Protein AF-A0AAP0HMB5-F1 (afdb_monomer_lite)

Organism: NCBI:txid152371

Radius of gyration: 45.21 Å; chains: 1; bounding box: 100×48×109 Å

Structure (mmCIF, N/CA/C/O backbone):
data_AF-A0AAP0HMB5-F1
#
_entry.id   AF-A0AAP0HMB5-F1
#
loop_
_atom_site.group_PDB
_atom_site.id
_atom_site.type_symbol
_atom_site.label_atom_id
_atom_site.label_alt_id
_atom_site.label_comp_id
_atom_site.label_asym_id
_atom_site.label_entity_id
_atom_site.label_seq_id
_atom_site.pdbx_PDB_ins_code
_atom_site.Cartn_x
_atom_site.Cartn_y
_atom_site.Cartn_z
_atom_site.occupancy
_atom_site.B_iso_or_equiv
_atom_site.auth_seq_id
_atom_site.auth_comp_id
_atom_site.auth_asym_id
_atom_site.auth_atom_id
_atom_site.pdbx_PDB_model_num
ATOM 1 N N . MET A 1 1 ? -37.364 -39.913 35.139 1.00 34.50 1 MET A N 1
ATOM 2 C CA . MET A 1 1 ? -36.843 -39.602 33.793 1.00 34.50 1 MET A CA 1
ATOM 3 C C . MET A 1 1 ? -37.311 -38.207 33.387 1.00 34.50 1 MET A C 1
ATOM 5 O O . MET A 1 1 ? -38.490 -38.001 33.158 1.00 34.50 1 MET A O 1
ATOM 9 N N . ASN A 1 2 ? -36.372 -37.263 33.442 1.00 44.28 2 ASN A N 1
ATOM 10 C CA . ASN A 1 2 ? -36.244 -35.965 32.763 1.00 44.28 2 ASN A CA 1
ATOM 11 C C . ASN A 1 2 ? -37.514 -35.248 32.262 1.00 44.28 2 ASN A C 1
ATOM 13 O O . ASN A 1 2 ? -38.004 -35.495 31.162 1.00 44.28 2 ASN A O 1
ATOM 17 N N . ALA A 1 3 ? -37.946 -34.244 33.029 1.00 45.34 3 ALA A N 1
ATOM 18 C CA . ALA A 1 3 ? -38.893 -33.221 32.602 1.00 45.34 3 ALA A CA 1
ATOM 19 C C . ALA A 1 3 ? -38.206 -32.193 31.681 1.00 45.34 3 ALA A C 1
ATOM 21 O O . ALA A 1 3 ? -37.578 -31.242 32.143 1.00 45.34 3 ALA A O 1
ATOM 22 N N . LEU A 1 4 ? -38.348 -32.353 30.363 1.00 55.34 4 LEU A N 1
ATOM 23 C CA . LEU A 1 4 ? -38.043 -31.299 29.390 1.00 55.34 4 LEU A CA 1
ATOM 24 C C . LEU A 1 4 ? -39.167 -30.251 29.394 1.00 55.34 4 LEU A C 1
ATOM 26 O O . LEU A 1 4 ? -39.992 -30.186 28.483 1.00 55.34 4 LEU A O 1
ATOM 30 N N . ARG A 1 5 ? -39.185 -29.375 30.404 1.00 49.56 5 ARG A N 1
ATOM 31 C CA . ARG A 1 5 ? -39.855 -28.078 30.260 1.00 49.56 5 ARG A CA 1
ATOM 32 C C . ARG A 1 5 ? -38.966 -27.190 29.394 1.00 49.56 5 ARG A C 1
ATOM 34 O O . ARG A 1 5 ? -38.118 -26.453 29.884 1.00 49.56 5 ARG A O 1
ATOM 41 N N . ARG A 1 6 ? -39.180 -27.269 28.078 1.00 53.25 6 ARG A N 1
ATOM 42 C CA . ARG A 1 6 ? -38.821 -26.211 27.124 1.00 53.25 6 ARG A CA 1
ATOM 43 C C . ARG A 1 6 ? -39.654 -24.967 27.451 1.00 53.25 6 ARG A C 1
ATOM 45 O O . ARG A 1 6 ? -40.630 -24.677 26.769 1.00 53.25 6 ARG A O 1
ATOM 52 N N . SER A 1 7 ? -39.320 -24.255 28.522 1.00 47.28 7 SER A N 1
ATOM 53 C CA . SER A 1 7 ? -39.784 -22.883 28.696 1.00 47.28 7 SER A CA 1
ATOM 54 C C . SER A 1 7 ? -38.848 -21.979 27.909 1.00 47.28 7 SER A C 1
ATOM 56 O O . SER A 1 7 ? -37.637 -22.000 28.119 1.00 47.28 7 SER A O 1
ATOM 58 N N . SER A 1 8 ? -39.438 -21.243 26.973 1.00 47.00 8 SER A N 1
ATOM 59 C CA . SER A 1 8 ? -38.885 -20.099 26.253 1.00 47.00 8 SER A CA 1
ATOM 60 C C . SER A 1 8 ? -37.643 -19.482 26.901 1.00 47.00 8 SER A C 1
ATOM 62 O O . SER A 1 8 ? -37.712 -18.968 28.018 1.00 47.00 8 SER A O 1
ATOM 64 N N . ILE A 1 9 ? -36.544 -19.435 26.151 1.00 53.56 9 ILE A N 1
ATOM 65 C CA . ILE A 1 9 ? -35.393 -18.564 26.420 1.00 53.56 9 ILE A CA 1
ATOM 66 C C . ILE A 1 9 ? -35.827 -17.129 26.069 1.00 53.56 9 ILE A C 1
ATOM 68 O O . ILE A 1 9 ? -35.387 -16.524 25.101 1.00 53.56 9 ILE A O 1
ATOM 72 N N . GLY A 1 10 ? -36.810 -16.621 26.802 1.00 49.22 10 GLY A N 1
ATOM 73 C CA . GLY A 1 10 ? -37.109 -15.207 26.922 1.00 49.22 10 GLY A CA 1
ATOM 74 C C . GLY A 1 10 ? -36.600 -14.820 28.295 1.00 49.22 10 GLY A C 1
ATOM 75 O O . GLY A 1 10 ? -36.949 -15.500 29.258 1.00 49.22 10 GLY A O 1
ATOM 76 N N . TYR A 1 11 ? -35.728 -13.810 28.357 1.00 54.72 11 TYR A N 1
ATOM 77 C CA . TYR A 1 11 ? -35.152 -13.259 29.585 1.00 54.72 11 TYR A CA 1
ATOM 78 C C . TYR A 1 11 ? -36.114 -13.429 30.761 1.00 54.72 11 TYR A C 1
ATOM 80 O O . TYR A 1 11 ? -37.189 -12.824 30.771 1.00 54.72 11 TYR A O 1
ATOM 88 N N . ALA A 1 12 ? -35.755 -14.310 31.701 1.00 59.09 12 ALA A N 1
ATOM 89 C CA . ALA A 1 12 ? -36.541 -14.531 32.900 1.00 59.09 12 ALA A CA 1
ATOM 90 C C . ALA A 1 12 ? -36.703 -13.167 33.570 1.00 59.09 12 ALA A C 1
ATOM 92 O O . ALA A 1 12 ? -35.712 -12.557 33.975 1.00 59.09 12 ALA A O 1
ATOM 93 N N . LYS A 1 13 ? -37.933 -12.645 33.596 1.00 57.84 13 LYS A N 1
ATOM 94 C CA . LYS A 1 13 ? -38.239 -11.395 34.285 1.00 57.84 13 LYS A CA 1
ATOM 95 C C . LYS A 1 13 ? -37.982 -11.650 35.769 1.00 57.84 13 LYS A C 1
ATOM 97 O O . LYS A 1 13 ? -38.818 -12.232 36.449 1.00 57.84 13 LYS A O 1
ATOM 102 N N . MET A 1 14 ? -36.782 -11.300 36.230 1.00 60.72 14 MET A N 1
ATOM 103 C CA . MET A 1 14 ? -36.437 -11.263 37.645 1.00 60.72 14 MET A CA 1
ATOM 104 C C . MET A 1 14 ? -37.288 -10.158 38.255 1.00 60.72 14 MET A C 1
ATOM 106 O O . MET A 1 14 ? -37.017 -8.975 38.068 1.00 60.72 14 MET A O 1
ATOM 110 N N . ASP A 1 15 ? -38.373 -10.567 38.905 1.00 63.28 15 ASP A N 1
ATOM 111 C CA . ASP A 1 15 ? -39.486 -9.696 39.291 1.00 63.28 15 ASP A CA 1
ATOM 112 C C . ASP A 1 15 ? -39.078 -8.611 40.307 1.00 63.28 15 ASP A C 1
ATOM 114 O O . ASP A 1 15 ? -39.798 -7.636 40.504 1.00 63.28 15 ASP A O 1
ATOM 118 N N . LYS A 1 16 ? -37.903 -8.745 40.943 1.00 63.62 16 LYS A N 1
ATOM 119 C CA . LYS A 1 16 ? -37.327 -7.780 41.893 1.00 63.62 16 LYS A CA 1
ATOM 120 C C . LYS A 1 16 ? -35.801 -7.820 41.849 1.00 63.62 16 LYS A C 1
ATOM 122 O O . LYS A 1 16 ? -35.154 -8.371 42.729 1.00 63.62 16 LYS A O 1
ATOM 127 N N . GLU A 1 17 ? -35.219 -7.284 40.786 1.00 65.62 17 GLU A N 1
ATOM 128 C CA . GLU A 1 17 ? -33.776 -7.061 40.748 1.00 65.62 17 GLU A CA 1
ATOM 129 C C . GLU A 1 17 ? -33.419 -5.896 41.678 1.00 65.62 17 GLU A C 1
ATOM 131 O O . GLU A 1 17 ? -33.889 -4.772 41.470 1.00 65.62 17 GLU A O 1
ATOM 136 N N . ASP A 1 18 ? -32.613 -6.173 42.700 1.00 74.06 18 ASP A N 1
ATOM 137 C CA . ASP A 1 18 ? -3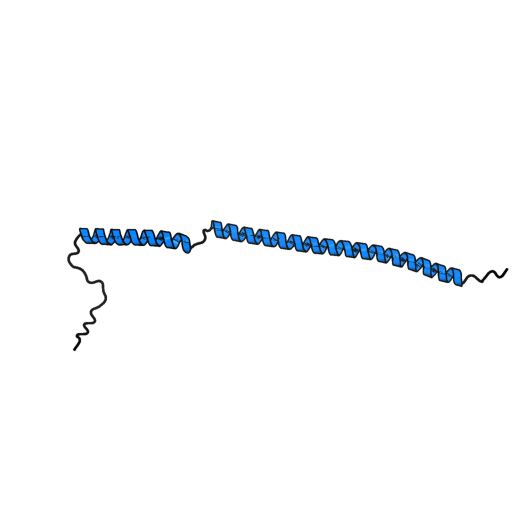2.128 -5.161 43.630 1.00 74.06 18 ASP A CA 1
ATOM 138 C C . ASP 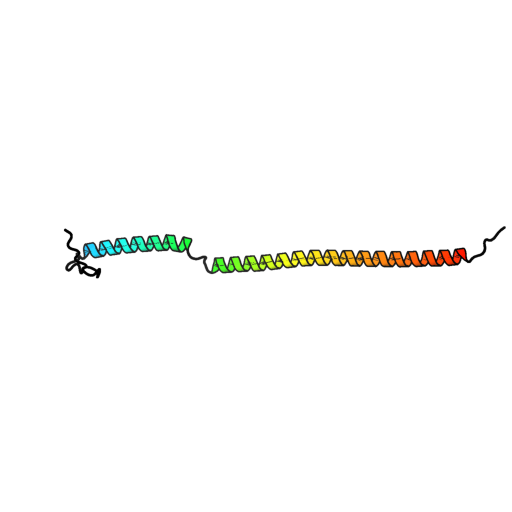A 1 18 ? -31.369 -4.051 42.864 1.00 74.06 18 ASP A C 1
ATOM 140 O O . ASP A 1 18 ? -30.527 -4.344 42.000 1.00 74.06 18 ASP A O 1
ATOM 144 N N . PRO A 1 19 ? -31.682 -2.760 43.094 1.00 76.38 19 PRO A N 1
ATOM 145 C CA . PRO A 1 19 ? -31.061 -1.652 42.372 1.00 76.38 19 PRO A CA 1
ATOM 146 C C . PRO A 1 19 ? -29.534 -1.605 42.495 1.00 76.38 19 PRO A C 1
ATOM 148 O O . PRO A 1 19 ? -28.887 -1.028 41.614 1.00 76.38 19 PRO A O 1
ATOM 151 N N . GLU A 1 20 ? -28.947 -2.183 43.545 1.00 80.44 20 GLU A N 1
ATOM 152 C CA . GLU A 1 20 ? -27.497 -2.245 43.718 1.00 80.44 20 GLU A CA 1
ATOM 153 C C . GLU A 1 20 ? -26.864 -3.289 42.787 1.00 80.44 20 GLU A C 1
ATOM 155 O O . GLU A 1 20 ? -25.911 -2.976 42.065 1.00 80.44 20 GLU A O 1
ATOM 160 N N . GLU A 1 21 ? -27.460 -4.478 42.667 1.00 82.19 21 GLU A N 1
ATOM 161 C CA . GLU A 1 21 ? -26.988 -5.489 41.717 1.00 82.19 21 GLU A CA 1
ATOM 162 C C . GLU A 1 21 ? -27.074 -5.030 40.256 1.00 82.19 21 GLU A C 1
ATOM 164 O O . GLU A 1 21 ? -26.189 -5.339 39.451 1.00 82.19 21 GLU A O 1
ATOM 169 N N . ARG A 1 22 ? -28.109 -4.258 39.889 1.00 84.25 22 ARG A N 1
ATOM 170 C CA . ARG A 1 22 ? -28.225 -3.710 38.527 1.00 84.25 22 ARG A CA 1
ATOM 171 C C . ARG A 1 22 ? -27.077 -2.754 38.214 1.00 84.25 22 ARG A C 1
ATOM 173 O O . ARG A 1 22 ? -26.511 -2.805 37.121 1.00 84.25 22 ARG A O 1
ATOM 180 N N . LYS A 1 23 ? -26.715 -1.896 39.172 1.00 88.75 23 LYS A N 1
ATOM 181 C CA . LYS A 1 23 ? -25.560 -0.996 39.044 1.00 88.75 23 LYS A CA 1
ATOM 182 C C . LYS A 1 23 ? -24.265 -1.791 38.942 1.00 88.75 23 LYS A C 1
ATOM 184 O O . LYS A 1 23 ? -23.430 -1.462 38.106 1.00 88.75 23 LYS A O 1
ATOM 189 N N . HIS A 1 24 ? -24.125 -2.853 39.731 1.00 91.00 24 HIS A N 1
ATOM 190 C CA . HIS A 1 24 ? -22.951 -3.715 39.696 1.00 91.00 24 HIS A CA 1
ATOM 191 C C . HIS A 1 24 ? -22.791 -4.417 38.339 1.00 91.00 24 HIS A C 1
ATOM 193 O O . HIS A 1 24 ? -21.729 -4.333 37.722 1.00 91.00 24 HIS A O 1
ATOM 199 N N . ARG A 1 25 ? -23.862 -5.024 37.809 1.00 88.25 25 ARG A N 1
ATOM 200 C CA . ARG A 1 25 ? -23.875 -5.640 36.469 1.00 88.25 25 ARG A CA 1
ATOM 201 C C . ARG A 1 25 ? -23.571 -4.631 35.369 1.00 88.25 25 ARG A C 1
ATOM 203 O O . ARG A 1 25 ? -22.777 -4.917 34.475 1.00 88.25 25 ARG A O 1
ATOM 210 N N . LEU A 1 26 ? -24.170 -3.443 35.443 1.00 92.31 26 LEU A N 1
ATOM 211 C CA . LEU A 1 26 ? -23.900 -2.372 34.491 1.00 92.31 26 LEU A CA 1
ATOM 212 C C . LEU A 1 26 ? -22.428 -1.945 34.548 1.00 92.31 26 LEU A C 1
ATOM 214 O O . LEU A 1 26 ? -21.800 -1.803 33.504 1.00 92.31 26 LEU A O 1
ATOM 218 N N . ALA A 1 27 ? -21.865 -1.780 35.746 1.00 96.00 27 ALA A N 1
ATOM 219 C CA . ALA A 1 27 ? -20.464 -1.422 35.924 1.00 96.00 27 ALA A CA 1
ATOM 220 C C . ALA A 1 27 ? -19.532 -2.490 35.334 1.00 96.00 27 ALA A C 1
ATOM 222 O O . ALA A 1 27 ? -18.656 -2.156 34.538 1.00 96.00 27 ALA A O 1
ATOM 223 N N . GLN A 1 28 ? -19.765 -3.771 35.639 1.00 96.12 28 GLN A N 1
ATOM 224 C CA . GLN A 1 28 ? -19.008 -4.886 35.059 1.00 96.12 28 GLN A CA 1
ATOM 225 C C . GLN A 1 28 ? -19.089 -4.892 33.529 1.00 96.12 28 GLN A C 1
ATOM 227 O O . GLN A 1 28 ? -18.071 -5.014 32.846 1.00 96.12 28 GLN A O 1
ATOM 232 N N . PHE A 1 29 ? -20.294 -4.710 32.986 1.00 95.12 29 PHE A N 1
ATOM 233 C CA . PHE A 1 29 ? -20.514 -4.664 31.547 1.00 95.12 29 PHE A CA 1
ATOM 234 C C . PHE A 1 29 ? -19.773 -3.494 30.895 1.00 95.12 29 PHE A C 1
ATOM 236 O O . PHE A 1 29 ? -19.119 -3.674 29.871 1.00 95.12 29 PHE A O 1
ATOM 243 N N . LEU A 1 30 ? -19.837 -2.301 31.489 1.00 96.00 30 LEU A N 1
ATOM 244 C CA . LEU A 1 30 ? -19.159 -1.114 30.971 1.00 96.00 30 LEU A CA 1
ATOM 245 C C . LEU A 1 30 ? -17.636 -1.270 30.996 1.00 96.00 30 LEU A C 1
ATOM 247 O O . LEU A 1 30 ? -16.989 -0.932 30.005 1.00 96.00 30 LEU A O 1
ATOM 251 N N . ILE A 1 31 ? -17.076 -1.825 32.075 1.00 95.25 31 ILE A N 1
ATOM 252 C CA . ILE A 1 31 ? -15.640 -2.122 32.183 1.00 95.25 31 ILE A CA 1
ATOM 253 C C . ILE A 1 31 ? -15.227 -3.095 31.078 1.00 95.25 31 ILE A C 1
ATOM 255 O O . ILE A 1 31 ? -14.314 -2.803 30.305 1.00 95.25 31 ILE A O 1
ATOM 259 N N . TYR A 1 32 ? -15.943 -4.213 30.951 1.00 95.06 32 TYR A N 1
ATOM 260 C CA . TYR A 1 32 ? -15.678 -5.212 29.921 1.00 95.06 32 TYR A CA 1
ATOM 261 C C . TYR A 1 32 ? -15.730 -4.605 28.514 1.00 95.06 32 TYR A C 1
ATOM 263 O O . TYR A 1 32 ? -14.814 -4.788 27.713 1.00 95.06 32 TYR A O 1
ATOM 271 N N . LYS A 1 33 ? -16.770 -3.817 28.223 1.00 93.62 33 LYS A N 1
ATOM 272 C CA . LYS A 1 33 ? -16.962 -3.217 26.901 1.00 93.62 33 LYS A CA 1
ATOM 273 C C . LYS A 1 33 ? -15.902 -2.162 26.581 1.00 93.62 33 LYS A C 1
ATOM 275 O O . LYS A 1 33 ? -15.521 -2.008 25.420 1.00 93.62 33 LYS A O 1
ATOM 280 N N . ALA A 1 34 ? -15.430 -1.429 27.588 1.00 92.56 34 ALA A N 1
ATOM 281 C CA . ALA A 1 34 ? -14.329 -0.486 27.438 1.00 92.56 34 ALA A CA 1
ATOM 282 C C . ALA A 1 34 ? -13.013 -1.218 27.133 1.00 92.56 34 ALA A C 1
ATOM 284 O O . ALA A 1 34 ? -12.320 -0.845 26.187 1.00 92.56 34 ALA A O 1
ATOM 285 N N . MET A 1 35 ? -12.708 -2.299 27.859 1.00 90.12 35 MET A N 1
ATOM 286 C CA . MET A 1 35 ? -11.535 -3.140 27.589 1.00 90.12 35 MET A CA 1
ATOM 287 C C . MET A 1 35 ? -11.586 -3.739 26.179 1.00 90.12 35 MET A C 1
ATOM 289 O O . MET A 1 35 ? -10.626 -3.628 25.416 1.00 90.12 35 MET A O 1
ATOM 293 N N . GLU A 1 36 ? -12.742 -4.273 25.779 1.00 87.19 36 GLU A N 1
ATOM 294 C CA . GLU A 1 36 ? -12.945 -4.826 24.441 1.00 87.19 36 GLU A CA 1
ATOM 295 C C . GLU A 1 36 ? -12.751 -3.763 23.344 1.00 87.19 36 GLU A C 1
ATOM 297 O O . GLU A 1 36 ? -12.163 -4.050 22.298 1.00 87.19 36 GLU A O 1
ATOM 302 N N . GLN A 1 37 ? -13.195 -2.518 23.557 1.00 82.06 37 GLN A N 1
ATOM 303 C CA . GLN A 1 37 ? -12.962 -1.418 22.613 1.00 82.06 37 GLN A CA 1
ATOM 304 C C . GLN A 1 37 ? -11.482 -1.064 22.470 1.00 82.06 37 GLN A C 1
ATOM 306 O O . GLN A 1 37 ? -11.032 -0.798 21.354 1.00 82.06 37 GLN A O 1
ATOM 311 N N . VAL A 1 38 ? -10.707 -1.087 23.553 1.00 77.44 38 VAL A N 1
ATOM 312 C CA . VAL A 1 38 ? -9.258 -0.840 23.502 1.00 77.44 38 VAL A CA 1
ATOM 313 C C . VAL A 1 38 ? -8.548 -1.967 22.746 1.00 77.44 38 VAL A C 1
ATOM 315 O O . VAL A 1 38 ? -7.790 -1.705 21.809 1.00 77.44 38 VAL A O 1
ATOM 318 N N . ASP A 1 39 ? -8.867 -3.223 23.056 1.00 75.44 39 ASP A N 1
ATOM 319 C CA . ASP A 1 39 ? -8.265 -4.378 22.384 1.00 75.44 39 ASP A CA 1
ATOM 320 C C . ASP A 1 39 ? -8.634 -4.452 20.899 1.00 75.44 39 ASP A C 1
ATOM 322 O O . ASP A 1 39 ? -7.809 -4.781 20.036 1.00 75.44 39 ASP A O 1
ATOM 326 N N . SER A 1 40 ? -9.881 -4.120 20.572 1.00 69.31 40 SER A N 1
ATOM 327 C CA . SER A 1 40 ? -10.383 -4.161 19.203 1.00 69.31 40 SER A CA 1
ATOM 328 C C . SER A 1 40 ? -9.957 -2.957 18.364 1.00 69.31 40 SER A C 1
ATOM 330 O O . SER A 1 40 ? -9.650 -3.140 17.186 1.00 69.31 40 SER A O 1
ATOM 332 N N . SER A 1 41 ? -9.877 -1.750 18.928 1.00 63.53 41 SER A N 1
ATOM 333 C CA . SER A 1 41 ? -9.403 -0.553 18.215 1.00 63.53 41 SER A CA 1
ATOM 334 C C . SER A 1 41 ? -7.921 -0.650 17.845 1.00 63.53 41 SER A C 1
ATOM 336 O O . SER A 1 41 ? -7.554 -0.286 16.726 1.00 63.53 41 SER A O 1
ATOM 338 N N . CYS A 1 42 ? -7.093 -1.252 18.706 1.00 59.06 42 CYS A N 1
ATOM 339 C CA . CYS A 1 42 ? -5.698 -1.565 18.394 1.00 59.06 42 CYS A CA 1
ATOM 340 C C . CYS A 1 42 ? -5.552 -2.587 17.252 1.00 59.06 42 CYS A C 1
ATOM 342 O O . CYS A 1 42 ? -4.606 -2.498 16.466 1.00 59.06 42 CYS A O 1
ATOM 344 N N . ARG A 1 43 ? -6.481 -3.550 17.121 1.00 62.06 43 ARG A N 1
ATOM 345 C CA . ARG A 1 43 ? -6.352 -4.667 16.162 1.00 62.06 43 ARG A CA 1
ATOM 346 C C . ARG A 1 43 ? -7.152 -4.533 14.864 1.00 62.06 43 ARG A C 1
ATOM 348 O O . ARG A 1 43 ? -6.744 -5.123 13.868 1.00 62.06 43 ARG A O 1
ATOM 355 N N . ARG A 1 44 ? -8.288 -3.822 14.829 1.00 62.44 44 ARG A N 1
ATOM 356 C CA . ARG A 1 44 ? -9.294 -4.017 13.758 1.00 62.44 44 ARG A CA 1
ATOM 357 C C . ARG A 1 44 ? -9.387 -2.945 12.679 1.00 62.44 44 ARG A C 1
ATOM 359 O O . ARG A 1 44 ? -9.959 -3.242 11.632 1.00 62.44 44 ARG A O 1
ATOM 366 N N . ARG A 1 45 ? -8.847 -1.732 12.847 1.00 65.00 45 ARG A N 1
ATOM 367 C CA . ARG A 1 45 ? -8.914 -0.723 11.773 1.00 65.00 45 ARG A CA 1
ATOM 368 C C . ARG A 1 45 ? -7.598 0.020 11.564 1.00 65.00 45 ARG A C 1
ATOM 370 O O . ARG A 1 45 ? -7.211 0.822 12.412 1.00 65.00 45 ARG A O 1
ATOM 377 N N . PRO A 1 46 ? -6.920 -0.167 10.414 1.00 65.62 46 PRO A N 1
ATOM 378 C CA . PRO A 1 46 ? -5.893 0.779 10.018 1.00 65.62 46 PRO A CA 1
ATOM 379 C C . PRO A 1 46 ? -6.555 2.152 9.889 1.00 65.62 46 PRO A C 1
ATOM 381 O O . PRO A 1 46 ? -7.566 2.303 9.202 1.00 65.62 46 PRO A O 1
ATOM 384 N N . SER A 1 47 ? -6.006 3.148 10.583 1.00 75.12 47 SER A N 1
ATOM 385 C CA . SER A 1 47 ? -6.524 4.511 10.508 1.00 75.12 47 SER A CA 1
ATOM 386 C C . SER A 1 47 ? -6.553 4.987 9.052 1.00 75.12 47 SER A C 1
ATOM 388 O O . SER A 1 47 ? -5.713 4.593 8.234 1.00 75.12 47 SER A O 1
ATOM 390 N N . ALA A 1 48 ? -7.498 5.869 8.715 1.00 76.69 48 ALA A N 1
ATOM 391 C CA . ALA A 1 48 ? -7.576 6.461 7.377 1.00 76.69 48 ALA A CA 1
ATOM 392 C C . ALA A 1 48 ? -6.231 7.089 6.950 1.00 76.69 48 ALA A C 1
ATOM 394 O O . ALA A 1 48 ? -5.850 7.028 5.780 1.00 76.69 48 ALA A O 1
ATOM 395 N N . LEU A 1 49 ? -5.465 7.610 7.915 1.00 80.81 49 LEU A N 1
ATOM 396 C CA . LEU A 1 49 ? -4.099 8.095 7.718 1.00 80.81 49 LEU A CA 1
ATOM 397 C C . LEU A 1 49 ? -3.134 6.981 7.285 1.00 80.81 49 LEU A C 1
ATOM 399 O O . LEU A 1 49 ? -2.418 7.159 6.303 1.00 80.81 49 LEU A O 1
ATOM 403 N N . ARG A 1 50 ? -3.143 5.810 7.938 1.00 83.50 50 ARG A N 1
ATOM 404 C CA . ARG A 1 50 ? -2.302 4.663 7.539 1.00 83.50 50 ARG A CA 1
ATOM 405 C C . ARG A 1 50 ? -2.623 4.189 6.121 1.00 83.50 50 ARG A C 1
ATOM 407 O O . ARG A 1 50 ? -1.701 3.910 5.356 1.00 83.50 50 ARG A O 1
ATOM 414 N N . LEU A 1 51 ? -3.902 4.164 5.737 1.00 86.62 51 LEU A N 1
ATOM 415 C CA . LEU A 1 51 ? -4.323 3.813 4.373 1.00 86.62 51 LEU A CA 1
ATOM 416 C C . LEU A 1 51 ? -3.841 4.838 3.333 1.00 86.62 51 LEU A C 1
ATOM 418 O O . LEU A 1 51 ? -3.350 4.458 2.263 1.00 86.62 51 LEU A O 1
ATOM 422 N N . ARG A 1 52 ? -3.917 6.137 3.653 1.00 87.12 52 ARG A N 1
ATOM 423 C CA . ARG A 1 52 ? -3.383 7.216 2.804 1.00 87.12 52 ARG A CA 1
ATOM 424 C C . ARG A 1 52 ? -1.866 7.115 2.647 1.00 87.12 52 ARG A C 1
ATOM 426 O O . ARG A 1 52 ? -1.376 7.174 1.521 1.00 87.12 52 ARG A O 1
ATOM 433 N N . ILE A 1 53 ? -1.136 6.890 3.740 1.00 91.62 53 ILE A N 1
ATOM 434 C CA . ILE A 1 53 ? 0.325 6.715 3.730 1.00 91.62 53 ILE A CA 1
ATOM 435 C C . ILE A 1 53 ? 0.717 5.500 2.883 1.00 91.62 53 ILE A C 1
ATOM 437 O O . ILE A 1 53 ? 1.608 5.598 2.041 1.00 91.62 53 ILE A O 1
ATOM 441 N N . PHE A 1 54 ? 0.028 4.366 3.036 1.00 89.31 54 PHE A N 1
ATOM 442 C CA . PHE A 1 54 ? 0.293 3.171 2.232 1.00 89.31 54 PHE A CA 1
ATOM 443 C C . PHE A 1 54 ? 0.045 3.417 0.736 1.00 89.31 54 PHE A C 1
ATOM 445 O O . PHE A 1 54 ? 0.875 3.063 -0.104 1.00 89.31 54 PHE A O 1
ATOM 452 N N . SER A 1 55 ? -1.045 4.110 0.402 1.00 89.38 55 SER A N 1
ATOM 453 C CA . SER A 1 55 ? -1.373 4.492 -0.976 1.00 89.38 55 SER A CA 1
ATOM 454 C C . SER A 1 55 ? -0.329 5.435 -1.584 1.00 89.38 55 SER A C 1
ATOM 456 O O . SER A 1 55 ? 0.079 5.254 -2.734 1.00 89.38 55 SER A O 1
ATOM 458 N N . LEU A 1 56 ? 0.147 6.418 -0.814 1.00 93.31 56 LEU A N 1
ATOM 459 C CA . LEU A 1 56 ? 1.236 7.314 -1.213 1.00 93.31 56 LEU A CA 1
ATOM 460 C C . LEU A 1 56 ? 2.540 6.541 -1.431 1.00 93.31 56 LEU A C 1
ATOM 462 O O . LEU A 1 56 ? 3.170 6.706 -2.475 1.00 93.31 56 LEU A O 1
ATOM 466 N N . LYS A 1 57 ? 2.895 5.629 -0.517 1.00 94.19 57 LYS A N 1
ATOM 467 C CA . LYS A 1 57 ? 4.084 4.772 -0.634 1.00 94.19 57 LYS A CA 1
ATOM 468 C C . LYS A 1 57 ? 4.058 3.946 -1.921 1.00 94.19 57 LYS A C 1
ATOM 470 O O . LYS A 1 57 ? 5.058 3.880 -2.633 1.00 94.19 57 LYS A O 1
ATOM 475 N N . ILE A 1 58 ? 2.900 3.380 -2.274 1.00 96.12 58 ILE A N 1
ATOM 476 C CA . ILE A 1 58 ? 2.722 2.643 -3.534 1.00 96.12 58 ILE A CA 1
ATOM 477 C C . ILE A 1 58 ? 2.878 3.567 -4.746 1.00 96.12 58 ILE A C 1
ATOM 479 O O . ILE A 1 58 ? 3.580 3.209 -5.694 1.00 96.12 58 ILE A O 1
ATOM 483 N N . LYS A 1 59 ? 2.247 4.749 -4.745 1.00 95.06 59 LYS A N 1
ATOM 484 C CA . LYS A 1 59 ? 2.352 5.711 -5.859 1.00 95.06 59 LYS A CA 1
ATOM 485 C C . LYS A 1 59 ? 3.801 6.142 -6.092 1.00 95.06 59 LYS A C 1
ATOM 487 O O . LYS A 1 59 ? 4.260 6.132 -7.234 1.00 95.06 59 LYS A O 1
ATOM 492 N N . ILE A 1 60 ? 4.521 6.456 -5.019 1.00 95.62 60 ILE A N 1
ATOM 493 C CA . ILE A 1 60 ? 5.933 6.844 -5.057 1.00 95.62 60 ILE A CA 1
ATOM 494 C C . ILE A 1 60 ? 6.787 5.682 -5.581 1.00 95.62 60 ILE A C 1
ATOM 496 O O . ILE A 1 60 ? 7.509 5.851 -6.562 1.00 95.62 60 ILE A O 1
ATOM 500 N N . GLY A 1 61 ? 6.629 4.476 -5.028 1.00 94.88 61 GLY A N 1
ATOM 501 C CA . GLY A 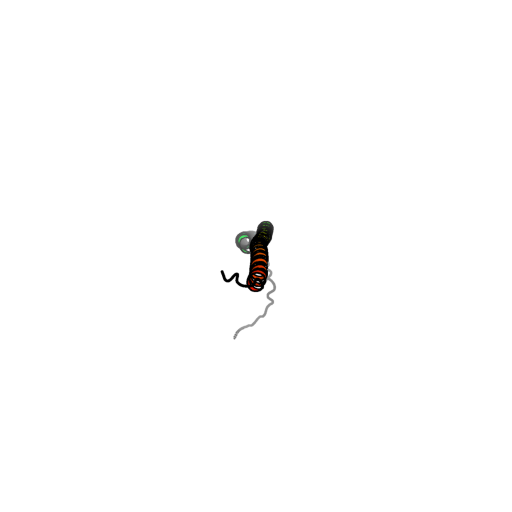1 61 ? 7.363 3.292 -5.485 1.00 94.88 61 GLY A CA 1
ATOM 502 C C . GLY A 1 61 ? 7.125 2.963 -6.964 1.00 94.88 61 GLY A C 1
ATOM 503 O O . GLY A 1 61 ? 8.069 2.662 -7.697 1.00 94.88 61 GLY A O 1
ATOM 504 N N . ARG A 1 62 ? 5.881 3.090 -7.453 1.00 95.81 62 ARG A N 1
ATOM 505 C CA . ARG A 1 62 ? 5.558 2.917 -8.882 1.00 95.81 62 ARG A CA 1
ATOM 506 C C . ARG A 1 62 ? 6.245 3.966 -9.759 1.00 95.81 62 ARG A C 1
ATOM 508 O O . ARG A 1 62 ? 6.758 3.607 -10.819 1.00 95.81 62 ARG A O 1
ATOM 515 N N . ARG A 1 63 ? 6.282 5.234 -9.328 1.00 93.19 63 ARG A N 1
ATOM 516 C CA . ARG A 1 63 ? 6.979 6.313 -10.051 1.00 93.19 63 ARG A CA 1
ATOM 517 C C . ARG A 1 63 ? 8.481 6.052 -10.136 1.00 93.19 63 ARG A C 1
ATOM 519 O O . ARG A 1 63 ? 9.018 6.063 -11.238 1.00 93.19 63 ARG A O 1
ATOM 526 N N . PHE A 1 64 ? 9.131 5.706 -9.026 1.00 93.25 64 PHE A N 1
ATOM 527 C CA . PHE A 1 64 ? 10.559 5.365 -9.025 1.00 93.25 64 PHE A CA 1
ATOM 528 C C . PHE A 1 64 ? 10.875 4.143 -9.890 1.00 93.25 64 PHE A C 1
ATOM 530 O O . PHE A 1 64 ? 11.836 4.159 -10.657 1.00 93.25 64 PHE A O 1
ATOM 537 N N . LYS A 1 65 ? 10.033 3.102 -9.849 1.00 93.88 65 LYS A N 1
ATOM 538 C CA . LYS A 1 65 ? 10.194 1.927 -10.718 1.00 93.88 65 LYS A CA 1
ATOM 539 C C . LYS A 1 65 ? 10.103 2.298 -12.201 1.00 93.88 65 LYS A C 1
ATOM 541 O O . LYS A 1 65 ? 10.868 1.767 -13.003 1.00 93.88 65 LYS A O 1
ATOM 546 N N . ARG A 1 66 ? 9.188 3.203 -12.572 1.00 93.38 66 ARG A N 1
ATOM 547 C CA . ARG A 1 66 ? 9.057 3.704 -13.949 1.00 93.38 66 ARG A CA 1
ATOM 548 C C . ARG A 1 66 ? 10.278 4.523 -14.365 1.00 93.38 66 ARG A C 1
ATOM 550 O O . ARG A 1 66 ? 10.814 4.259 -15.433 1.00 93.38 66 ARG A O 1
ATOM 557 N N . LEU A 1 67 ? 10.738 5.446 -13.519 1.00 91.19 67 LEU A N 1
ATOM 558 C CA . LEU A 1 67 ? 11.938 6.245 -13.784 1.00 91.19 67 LEU A CA 1
ATOM 559 C C . LEU A 1 67 ? 13.165 5.354 -13.985 1.00 91.19 67 LEU A C 1
ATOM 561 O O . LEU A 1 67 ? 13.839 5.482 -14.998 1.00 91.19 67 LEU A O 1
ATOM 565 N N . ARG A 1 68 ? 13.391 4.373 -13.102 1.00 91.44 68 ARG A N 1
ATOM 566 C CA . ARG A 1 68 ? 14.503 3.421 -13.241 1.00 91.44 68 ARG A CA 1
ATOM 567 C C . ARG A 1 68 ? 14.455 2.667 -14.571 1.00 91.44 68 ARG A C 1
ATOM 569 O O . ARG A 1 68 ? 15.478 2.545 -15.233 1.00 91.44 68 ARG A O 1
ATOM 576 N N . LYS A 1 69 ? 13.277 2.180 -14.979 1.00 90.56 69 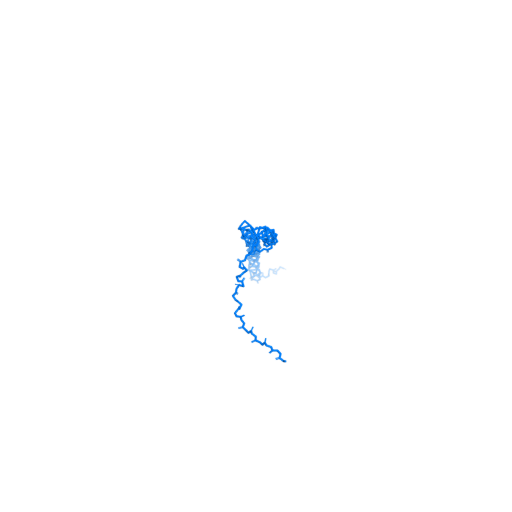LYS A N 1
ATOM 577 C CA . LYS A 1 69 ? 13.105 1.515 -16.282 1.00 90.56 69 LYS A CA 1
ATOM 578 C C . LYS A 1 69 ? 13.386 2.461 -17.449 1.00 90.56 69 LYS A C 1
ATOM 580 O O . LYS A 1 69 ? 14.094 2.068 -18.365 1.00 90.56 69 LYS A O 1
ATOM 585 N N . SER A 1 70 ? 12.867 3.687 -17.379 1.00 88.31 70 SER A N 1
ATOM 586 C CA . SER A 1 70 ? 13.072 4.713 -18.403 1.00 88.31 70 SER A CA 1
ATOM 587 C C . SER A 1 70 ? 14.548 5.067 -18.557 1.00 88.31 70 SER A C 1
ATOM 589 O O . SER A 1 70 ? 15.047 5.095 -19.672 1.00 88.31 70 SER A O 1
ATOM 591 N N . MET A 1 71 ? 15.266 5.286 -17.453 1.00 87.44 71 MET A N 1
ATOM 592 C CA . MET A 1 71 ? 16.698 5.595 -17.490 1.00 87.44 71 MET A CA 1
ATOM 593 C C . MET A 1 71 ? 17.494 4.456 -18.127 1.00 87.44 71 MET A C 1
ATOM 595 O O . MET A 1 71 ? 18.315 4.708 -19.003 1.00 87.44 71 MET A O 1
ATOM 599 N N . LEU A 1 72 ? 17.214 3.204 -17.746 1.00 85.88 72 LEU A N 1
ATOM 600 C CA . LEU A 1 72 ? 17.861 2.039 -18.353 1.00 85.88 72 LEU A CA 1
ATOM 601 C C . LEU A 1 72 ? 17.583 1.957 -19.860 1.00 85.88 72 LEU A C 1
ATOM 603 O O . LEU A 1 72 ? 18.521 1.781 -20.631 1.00 85.88 72 LEU A O 1
ATOM 607 N N . SER A 1 73 ? 16.331 2.145 -20.293 1.00 81.81 73 SER A N 1
ATOM 608 C CA . SER A 1 73 ? 16.000 2.132 -21.722 1.00 81.81 73 SER A CA 1
ATOM 609 C C . SER A 1 73 ? 16.653 3.280 -22.487 1.00 81.81 73 SER A C 1
ATOM 611 O O . SER A 1 73 ? 17.161 3.058 -23.580 1.00 81.81 73 SER A O 1
ATOM 613 N N . THR A 1 74 ? 16.689 4.488 -21.919 1.00 84.56 74 THR A N 1
ATOM 614 C CA . THR A 1 74 ? 17.322 5.645 -22.560 1.00 84.56 74 THR A CA 1
ATOM 615 C C . THR A 1 74 ? 18.821 5.415 -22.719 1.00 84.56 74 THR A C 1
ATOM 617 O O . THR A 1 74 ? 19.332 5.583 -23.817 1.00 84.56 74 THR A O 1
ATOM 620 N N . ILE A 1 75 ? 19.513 4.928 -21.682 1.00 81.38 75 ILE A N 1
ATOM 621 C CA . ILE A 1 75 ? 20.948 4.604 -21.760 1.00 81.38 75 ILE A CA 1
ATOM 622 C C . ILE A 1 75 ? 21.214 3.549 -22.842 1.00 81.38 75 ILE A C 1
ATOM 624 O O . ILE A 1 75 ? 22.154 3.695 -23.624 1.00 81.38 75 ILE A O 1
ATOM 628 N N . SER A 1 76 ? 20.390 2.500 -22.922 1.00 78.19 76 SER A N 1
ATOM 629 C CA . SER A 1 76 ? 20.521 1.466 -23.954 1.00 78.19 76 SER A CA 1
ATOM 630 C C . SER A 1 76 ? 20.297 2.009 -25.365 1.00 78.19 76 SER A C 1
ATOM 632 O O . SER A 1 76 ? 21.073 1.684 -26.260 1.00 78.19 76 SER A O 1
ATOM 634 N N . VAL A 1 77 ? 19.278 2.848 -25.571 1.00 80.94 77 VAL A N 1
ATOM 635 C CA . VAL A 1 77 ? 18.997 3.467 -26.876 1.00 80.94 77 VAL A CA 1
ATOM 636 C C . VAL A 1 77 ? 20.124 4.414 -27.276 1.00 80.94 77 VAL A C 1
ATOM 638 O O . VAL A 1 77 ? 20.621 4.306 -28.390 1.00 80.94 77 VAL A O 1
ATOM 641 N N . THR A 1 78 ? 20.594 5.276 -26.372 1.00 80.38 78 THR A N 1
ATOM 642 C CA . THR A 1 78 ? 21.716 6.183 -26.648 1.00 80.38 78 THR A CA 1
ATOM 643 C C . THR A 1 78 ? 22.978 5.407 -27.019 1.00 80.38 78 THR A C 1
ATOM 645 O O . THR A 1 78 ? 23.615 5.728 -28.017 1.00 80.38 78 THR A O 1
ATOM 648 N N . ARG A 1 79 ? 23.310 4.332 -26.287 1.00 77.31 79 ARG A N 1
ATOM 649 C CA . ARG A 1 79 ? 24.438 3.455 -26.646 1.00 77.31 79 ARG A CA 1
ATOM 650 C C . ARG A 1 79 ? 24.243 2.798 -28.012 1.00 77.31 79 ARG A C 1
ATOM 652 O O . ARG A 1 79 ? 25.174 2.785 -28.806 1.00 77.31 79 ARG A O 1
ATOM 659 N N . ALA A 1 80 ? 23.047 2.295 -28.310 1.00 78.00 80 ALA A N 1
ATOM 660 C CA . ALA A 1 80 ? 22.751 1.684 -29.603 1.00 78.00 80 ALA A CA 1
ATOM 661 C C . ALA A 1 80 ? 22.842 2.690 -30.765 1.00 78.00 80 ALA A C 1
ATOM 663 O O . ALA A 1 80 ? 23.334 2.328 -31.831 1.00 78.00 80 ALA A O 1
ATOM 664 N N . CYS A 1 81 ? 22.408 3.939 -30.570 1.00 79.56 81 CYS A N 1
ATOM 665 C CA . CYS A 1 81 ? 22.541 5.002 -31.567 1.00 79.56 81 CYS A CA 1
ATOM 666 C C . CYS A 1 81 ? 24.010 5.348 -31.832 1.00 79.56 81 CYS A C 1
ATOM 668 O O . CYS A 1 81 ? 24.422 5.348 -32.987 1.00 79.56 81 CYS A O 1
ATOM 670 N N . LEU A 1 82 ? 24.822 5.522 -30.785 1.00 82.25 82 LEU A N 1
ATOM 671 C CA . LEU A 1 82 ? 26.261 5.764 -30.936 1.00 82.25 82 LEU A CA 1
ATOM 672 C C . LEU A 1 82 ? 26.964 4.596 -31.645 1.00 82.25 82 LEU A C 1
ATOM 674 O O . LEU A 1 82 ? 27.768 4.806 -32.548 1.00 82.25 82 LEU A O 1
ATOM 678 N N . CYS A 1 83 ? 26.628 3.350 -31.292 1.00 76.38 83 CYS A N 1
ATOM 679 C CA . CYS A 1 83 ? 27.164 2.178 -31.985 1.00 76.38 83 CYS A CA 1
ATOM 680 C C . CYS A 1 83 ? 26.762 2.138 -33.468 1.00 76.38 83 CYS A C 1
ATOM 682 O O . CYS A 1 83 ? 27.568 1.713 -34.294 1.00 76.38 83 CYS A O 1
ATOM 684 N N . LYS A 1 84 ? 25.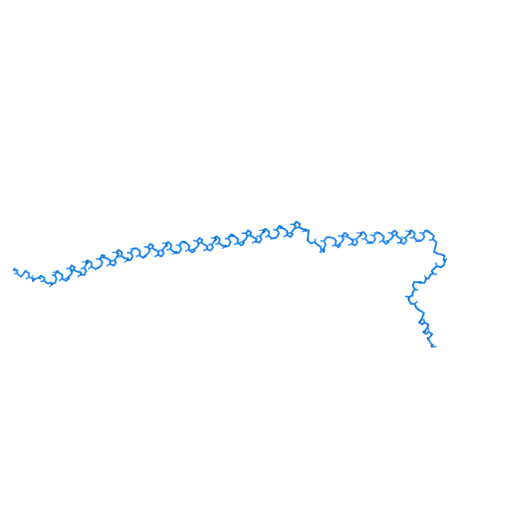547 2.579 -33.822 1.00 88.25 84 LYS A N 1
ATOM 685 C CA . LYS A 1 84 ? 25.114 2.691 -35.223 1.00 88.25 84 LYS A CA 1
ATOM 686 C C . LYS A 1 84 ? 25.911 3.750 -35.973 1.00 88.25 84 LYS A C 1
ATOM 688 O O . LYS A 1 84 ? 26.442 3.435 -37.028 1.00 88.25 84 LYS A O 1
ATOM 693 N N . GLU A 1 85 ? 26.062 4.944 -35.406 1.00 88.81 85 GLU A N 1
ATOM 694 C CA . GLU A 1 85 ? 26.838 6.026 -36.023 1.00 88.81 85 GLU A CA 1
ATOM 695 C C . GLU A 1 85 ? 28.292 5.608 -36.269 1.00 88.81 85 GLU A C 1
ATOM 697 O O . GLU A 1 85 ? 28.794 5.748 -37.381 1.00 88.81 85 GLU A O 1
ATOM 702 N N . VAL A 1 86 ? 28.951 5.002 -35.275 1.00 87.56 86 VAL A N 1
ATOM 703 C CA . VAL A 1 86 ? 30.324 4.486 -35.422 1.00 87.56 86 VAL A CA 1
ATOM 704 C C . VAL A 1 86 ? 30.398 3.403 -36.500 1.00 87.56 86 VAL A C 1
ATOM 706 O O . VAL A 1 86 ? 31.313 3.402 -37.324 1.00 87.56 86 VAL A O 1
ATOM 709 N N . MET A 1 87 ? 29.426 2.489 -36.535 1.00 86.38 87 MET A N 1
ATOM 710 C CA . MET A 1 87 ? 29.376 1.434 -37.544 1.00 86.38 87 MET A CA 1
ATOM 711 C C . MET A 1 87 ? 29.125 1.991 -38.952 1.00 86.38 87 MET A C 1
ATOM 713 O O . MET A 1 87 ? 29.694 1.477 -39.914 1.00 86.38 87 MET A O 1
ATOM 717 N N . ASP A 1 88 ? 28.305 3.027 -39.099 1.00 89.75 88 ASP A N 1
ATOM 718 C CA . ASP A 1 88 ? 28.025 3.655 -40.389 1.00 89.75 88 ASP A CA 1
ATOM 719 C C . ASP A 1 88 ? 29.235 4.451 -40.899 1.00 89.75 88 ASP A C 1
ATOM 721 O O . ASP A 1 88 ? 29.575 4.347 -42.080 1.00 89.75 88 ASP A O 1
ATOM 725 N N . GLN A 1 89 ? 29.967 5.134 -40.009 1.00 90.38 89 GLN A N 1
ATOM 726 C CA . GLN A 1 89 ? 31.259 5.754 -40.332 1.00 90.38 89 GLN A CA 1
ATOM 727 C C . GLN A 1 89 ? 32.295 4.706 -40.759 1.00 90.38 89 GLN A C 1
ATOM 729 O O . GLN A 1 89 ? 32.964 4.861 -41.783 1.00 90.38 89 GLN A O 1
ATOM 734 N N . PHE A 1 90 ? 32.379 3.589 -40.033 1.00 87.00 90 PHE A N 1
ATOM 735 C CA . PHE A 1 90 ? 33.265 2.481 -40.383 1.00 87.00 90 PHE A CA 1
ATOM 736 C C . PHE A 1 90 ? 32.901 1.861 -41.739 1.00 87.00 90 PHE A C 1
ATOM 738 O O . PHE A 1 90 ? 33.773 1.647 -42.579 1.00 87.00 90 PHE A O 1
ATOM 745 N N . LYS A 1 91 ? 31.608 1.634 -42.008 1.00 88.38 91 LYS A N 1
ATOM 746 C CA . LYS A 1 91 ? 31.127 1.163 -43.317 1.00 88.38 91 LYS A CA 1
ATOM 747 C C . LYS A 1 91 ? 31.454 2.153 -44.431 1.00 88.38 91 LYS A C 1
ATOM 749 O O . LYS A 1 91 ? 31.837 1.716 -45.513 1.00 88.38 91 LYS A O 1
ATOM 754 N N . SER A 1 92 ? 31.307 3.454 -44.185 1.00 88.69 92 SER A N 1
ATOM 755 C CA . SER A 1 92 ? 31.666 4.503 -45.145 1.00 88.69 92 SER A CA 1
ATOM 756 C C . SER A 1 92 ? 33.161 4.455 -45.482 1.00 88.69 92 SER A C 1
ATOM 758 O O . SER A 1 92 ? 33.527 4.353 -46.652 1.00 88.69 92 SER A O 1
ATOM 760 N N . CYS A 1 93 ? 34.023 4.381 -44.464 1.00 83.12 93 CYS A N 1
ATOM 761 C CA . CYS A 1 93 ? 35.469 4.225 -44.629 1.00 83.12 93 CYS A CA 1
ATOM 762 C C . CYS A 1 93 ? 35.829 2.949 -45.411 1.00 83.12 93 CYS A C 1
ATOM 764 O O . CYS A 1 93 ? 36.563 3.000 -46.397 1.00 83.12 93 CYS A O 1
ATOM 766 N N . MET A 1 94 ? 35.235 1.809 -45.051 1.00 83.31 94 MET A N 1
ATOM 767 C CA . MET A 1 94 ? 35.474 0.538 -45.743 1.00 83.31 94 MET A CA 1
ATOM 768 C C . MET A 1 94 ? 35.020 0.555 -47.210 1.00 83.31 94 MET A C 1
ATOM 770 O O . MET A 1 94 ? 35.659 -0.074 -48.054 1.00 83.31 94 MET A O 1
ATOM 774 N N . ARG A 1 95 ? 33.942 1.278 -47.548 1.00 84.69 95 ARG A N 1
ATOM 775 C CA . ARG A 1 95 ? 33.521 1.469 -48.949 1.00 84.69 95 ARG A CA 1
ATOM 776 C C . ARG A 1 95 ? 34.544 2.280 -49.739 1.00 84.69 95 ARG A C 1
ATOM 778 O O . ARG A 1 95 ? 34.839 1.914 -50.873 1.00 84.69 95 ARG A O 1
ATOM 785 N N . LEU A 1 96 ? 35.102 3.335 -49.145 1.00 85.75 96 LEU A N 1
ATOM 786 C CA . LEU A 1 96 ? 36.153 4.137 -49.777 1.00 85.75 96 LEU A CA 1
ATOM 787 C C . LEU A 1 96 ? 37.429 3.317 -50.001 1.00 85.75 96 LEU A C 1
ATOM 789 O O . LEU A 1 96 ? 38.027 3.403 -51.072 1.00 85.75 96 LEU A O 1
ATOM 793 N N . LEU A 1 97 ? 37.807 2.474 -49.036 1.00 79.00 97 LEU A N 1
ATOM 794 C CA . LEU A 1 97 ? 38.952 1.571 -49.171 1.00 79.00 97 LEU A CA 1
ATOM 795 C C . LEU A 1 97 ? 38.741 0.539 -50.290 1.00 79.00 97 LEU A C 1
ATOM 797 O O . LEU A 1 97 ? 39.605 0.415 -51.153 1.00 79.00 97 LEU A O 1
ATOM 801 N N . ARG A 1 98 ? 37.571 -0.113 -50.374 1.00 76.50 98 ARG A N 1
ATOM 802 C CA . ARG A 1 98 ? 37.261 -1.033 -51.490 1.00 76.50 98 ARG A CA 1
ATOM 803 C C . ARG A 1 98 ? 37.216 -0.344 -52.853 1.00 76.50 98 ARG A C 1
ATOM 805 O O . ARG A 1 98 ? 37.729 -0.893 -53.821 1.00 76.50 98 ARG A O 1
ATOM 812 N N . GLY A 1 99 ? 36.622 0.849 -52.940 1.00 68.62 99 GLY A N 1
ATOM 813 C CA . GLY A 1 99 ? 36.612 1.631 -54.181 1.00 68.62 99 GLY A CA 1
ATOM 814 C C . GLY A 1 99 ? 38.029 1.994 -54.635 1.00 68.62 99 GLY A C 1
ATOM 815 O O . GLY A 1 99 ? 38.365 1.888 -55.814 1.00 68.62 99 GLY A O 1
ATOM 816 N N . ARG A 1 100 ? 38.904 2.329 -53.682 1.00 58.78 100 ARG A N 1
ATOM 817 C CA . ARG A 1 100 ? 40.325 2.592 -53.932 1.00 58.78 100 ARG A CA 1
ATOM 818 C C . ARG A 1 100 ? 41.100 1.337 -54.338 1.00 58.78 100 ARG A C 1
ATOM 820 O O . ARG A 1 100 ? 41.950 1.433 -55.213 1.00 58.78 100 ARG A O 1
ATOM 827 N N . GLU A 1 101 ? 40.799 0.171 -53.773 1.00 60.53 101 GLU A N 1
ATOM 828 C CA . GLU A 1 101 ? 41.385 -1.110 -54.197 1.00 60.53 101 GLU A CA 1
ATOM 829 C C . GLU A 1 101 ? 40.994 -1.467 -55.635 1.00 60.53 101 GLU A C 1
ATOM 831 O O . GLU A 1 101 ? 41.841 -1.925 -56.396 1.00 60.53 101 GLU A O 1
ATOM 836 N N . THR A 1 102 ? 39.750 -1.204 -56.054 1.00 57.88 102 THR A N 1
ATOM 837 C CA . THR A 1 102 ? 39.335 -1.423 -57.451 1.00 57.88 102 THR A CA 1
ATOM 838 C C . THR A 1 102 ? 40.011 -0.462 -58.425 1.00 57.88 102 THR A C 1
ATOM 840 O O . THR A 1 102 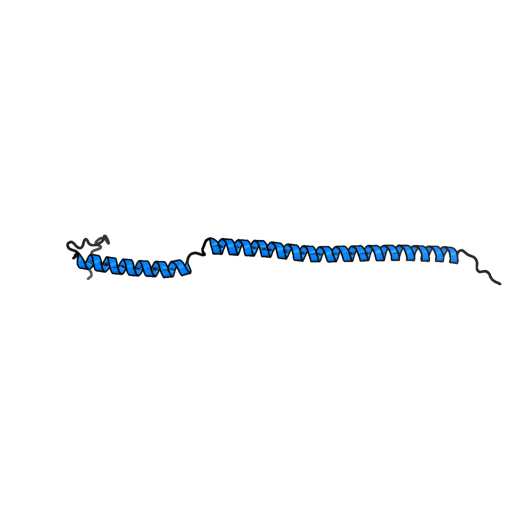? 40.436 -0.900 -59.489 1.00 57.88 102 THR A O 1
ATOM 843 N N . ILE A 1 103 ? 40.197 0.808 -58.038 1.00 59.34 103 ILE A N 1
ATOM 844 C CA . ILE A 1 103 ? 40.920 1.811 -58.841 1.00 59.34 103 ILE A CA 1
ATOM 845 C C . ILE A 1 103 ? 42.421 1.481 -58.903 1.00 59.34 103 ILE A C 1
ATOM 847 O O . ILE A 1 103 ? 43.049 1.608 -59.950 1.00 59.34 103 ILE A O 1
ATOM 851 N N . SER A 1 104 ? 42.999 0.998 -57.798 1.00 57.88 104 SER A N 1
ATOM 852 C CA . SER A 1 104 ? 44.404 0.584 -57.732 1.00 57.88 104 SER A CA 1
ATOM 853 C C . SER A 1 104 ? 44.676 -0.729 -58.470 1.00 57.88 104 SER A C 1
ATOM 855 O O . SER A 1 104 ? 45.808 -0.954 -58.881 1.00 57.88 104 SER A O 1
ATOM 857 N N . ARG A 1 105 ? 43.668 -1.597 -58.638 1.00 52.88 105 ARG A N 1
ATOM 858 C CA . ARG A 1 105 ? 43.771 -2.876 -59.362 1.00 52.88 105 ARG A CA 1
ATOM 859 C C . ARG A 1 105 ? 43.464 -2.744 -60.857 1.00 52.88 105 ARG A C 1
ATOM 861 O O . ARG A 1 105 ? 43.870 -3.609 -61.624 1.00 52.88 105 ARG A O 1
ATOM 868 N N . SER A 1 106 ? 42.775 -1.676 -61.271 1.00 57.50 106 SER A N 1
ATOM 869 C CA . SER A 1 106 ? 42.594 -1.308 -62.683 1.00 57.50 106 SER A CA 1
ATOM 870 C C . SER A 1 106 ? 43.751 -0.484 -63.257 1.00 57.50 106 SER A C 1
ATOM 872 O O . SER A 1 106 ? 43.758 -0.216 -64.456 1.00 57.50 106 SER A O 1
ATOM 874 N N . LEU A 1 107 ? 44.707 -0.050 -62.427 1.00 56.56 107 LEU A N 1
ATOM 875 C CA . LEU A 1 107 ? 45.912 0.626 -62.900 1.00 56.56 107 LEU A CA 1
ATOM 876 C C . LEU A 1 107 ? 46.934 -0.442 -63.333 1.00 56.56 107 LEU A C 1
ATOM 878 O O . LEU A 1 107 ? 47.245 -1.324 -62.527 1.00 56.56 107 LEU A O 1
ATOM 882 N N . PRO A 1 108 ? 47.431 -0.421 -64.584 1.00 57.09 108 PRO A N 1
ATOM 883 C CA . PRO A 1 108 ? 48.362 -1.438 -65.054 1.00 57.09 108 PRO A CA 1
ATOM 884 C C . PRO A 1 108 ? 49.664 -1.359 -64.244 1.00 57.09 108 PRO A C 1
ATOM 886 O O . PRO A 1 108 ? 50.072 -0.257 -63.861 1.00 57.09 108 PRO A O 1
ATOM 889 N N . PRO A 1 109 ? 50.326 -2.496 -63.961 1.00 60.19 109 PRO A N 1
ATOM 890 C CA . PRO A 1 109 ? 51.598 -2.469 -63.265 1.00 60.19 109 PRO A CA 1
ATOM 891 C C . PRO A 1 109 ? 52.587 -1.709 -64.147 1.00 60.19 109 PRO A C 1
ATOM 893 O O . PRO A 1 109 ? 52.828 -2.092 -65.292 1.00 60.19 109 PRO A O 1
ATOM 896 N N . LEU A 1 110 ? 53.143 -0.618 -63.619 1.00 59.22 110 LEU A N 1
ATOM 897 C CA . LEU A 1 110 ? 54.336 -0.012 -64.191 1.00 59.22 110 LEU A CA 1
ATOM 898 C C . LEU A 1 110 ? 55.478 -1.004 -63.964 1.00 59.22 110 LEU A C 1
ATOM 900 O O . LEU A 1 110 ? 56.105 -1.022 -62.909 1.00 59.22 110 LEU A O 1
ATOM 904 N N . ILE A 1 111 ? 55.662 -1.883 -64.947 1.00 49.50 111 ILE A N 1
ATOM 905 C CA . ILE A 1 111 ? 56.881 -2.656 -65.132 1.00 49.50 111 ILE A CA 1
ATOM 906 C C . ILE A 1 111 ? 57.919 -1.647 -65.628 1.00 49.50 111 ILE A C 1
ATOM 908 O O . ILE A 1 111 ? 57.804 -1.143 -66.746 1.00 49.50 111 ILE A O 1
ATOM 912 N N . VAL A 1 112 ? 58.869 -1.315 -64.756 1.00 41.41 112 VAL A N 1
ATOM 913 C CA . VAL A 1 112 ? 60.154 -0.699 -65.108 1.00 41.41 112 VAL A CA 1
ATOM 914 C C . VAL A 1 112 ? 61.213 -1.779 -64.976 1.00 41.41 112 VAL A C 1
ATOM 916 O O . VAL A 1 112 ? 61.138 -2.526 -63.972 1.00 41.41 112 VAL A O 1
#

Secondary structure (DSSP, 8-state):
---------S----TT--HHHHHHHHHHHHHHHHHHHHHHHHHH---HHHHHHHHHHHHHHHHHHHHHHHHHHHHHHHHHHHHHHHHHHHHHHHHHHHHHHHHHHSSPP---

Foldseek 3Di:
DDDPPPDDPDPDPPVDDDPVVVVVVVVVVVVVVVVVCVVCVVPPDDPPVNVVVVVVVVVVVVVVVVVVVVVVVVVVVVVVVVVVVVVVVVVVVVVVVVVVVVVVVPDDDPDD

pLDDT: mean 76.61, std 15.91, range [34.5, 96.12]

Sequence (112 aa):
MNALRRSSIGYAKMDKEDPEERKHRLAQFLIYKAMEQVDSSCRRRPSALRLRIFSLKIKIGRRFKRLRKSMLSTISVTRACLCKEVMDQFKSCMRLLRGRETISRSLPPLIV